Protein AF-F9S5Q7-F1 (afdb_monomer)

Organism: NCBI:txid870968

pLDDT: mean 88.87, std 7.1, range [56.88, 94.44]

Mean predicted aligned error: 5.02 Å

Solvent-accessible surface area (backbone atoms only — not comparable to full-atom values): 3292 Å² total; per-residue (Å²): 134,85,57,74,86,48,68,41,71,53,73,45,67,52,71,39,83,91,73,79,42,72,41,80,76,47,74,49,66,77,37,38,60,88,43,48,63,60,52,47,27,70,76,66,72,53,81,85,84,128

Structure (mmCIF, N/CA/C/O backbone):
data_AF-F9S5Q7-F1
#
_entry.id   AF-F9S5Q7-F1
#
loop_
_atom_site.group_PDB
_atom_site.id
_atom_site.type_symbol
_atom_site.label_atom_id
_atom_site.label_alt_id
_atom_site.label_comp_id
_atom_site.label_asym_id
_atom_site.label_entity_id
_atom_site.label_seq_id
_atom_site.pdbx_PDB_ins_code
_atom_site.Cartn_x
_atom_site.Cartn_y
_atom_site.Cartn_z
_atom_site.occupancy
_atom_site.B_iso_or_equiv
_atom_site.auth_seq_id
_atom_site.auth_comp_id
_atom_site.auth_asym_id
_atom_site.auth_atom_id
_atom_site.pdbx_PDB_model_num
ATOM 1 N N . GLU A 1 1 ? -1.111 13.794 -11.305 1.00 72.81 1 GLU A N 1
ATOM 2 C CA . GLU A 1 1 ? -0.724 12.414 -11.656 1.00 72.81 1 GLU A CA 1
ATOM 3 C C . GLU A 1 1 ? 0.363 11.971 -10.698 1.00 72.81 1 GLU A C 1
ATOM 5 O O . GLU A 1 1 ? 1.010 12.837 -10.116 1.00 72.81 1 GLU A O 1
ATOM 10 N N . LEU A 1 2 ? 0.493 10.666 -10.477 1.00 82.06 2 LEU A N 1
ATOM 11 C CA . LEU A 1 2 ? 1.610 10.100 -9.723 1.00 82.06 2 LEU A CA 1
ATOM 12 C C . LEU A 1 2 ? 2.852 10.079 -10.626 1.00 82.06 2 LEU A C 1
ATOM 14 O O . LEU A 1 2 ? 2.725 9.889 -11.836 1.00 82.06 2 LEU A O 1
ATOM 18 N N . ASP A 1 3 ? 4.024 10.322 -10.050 1.00 86.00 3 ASP A N 1
ATOM 19 C CA . ASP A 1 3 ? 5.295 10.316 -10.769 1.00 86.00 3 ASP A CA 1
ATOM 20 C C . ASP A 1 3 ? 5.813 8.875 -10.883 1.00 86.00 3 ASP A C 1
ATOM 22 O O . ASP A 1 3 ? 5.896 8.140 -9.900 1.00 86.00 3 ASP A O 1
ATOM 26 N N . ALA A 1 4 ? 6.166 8.456 -12.097 1.00 82.44 4 ALA A N 1
ATOM 27 C CA . ALA A 1 4 ? 6.673 7.110 -12.348 1.00 82.44 4 ALA A CA 1
ATOM 28 C C . ALA A 1 4 ? 8.084 6.875 -11.778 1.00 82.44 4 ALA A C 1
ATOM 30 O O . ALA A 1 4 ? 8.506 5.727 -11.654 1.00 82.44 4 ALA A O 1
ATOM 31 N N . SER A 1 5 ? 8.825 7.943 -11.471 1.00 87.62 5 SER A N 1
ATOM 32 C CA . SER A 1 5 ? 10.170 7.876 -10.894 1.00 87.62 5 SER A CA 1
ATOM 33 C C . SER A 1 5 ? 10.184 7.848 -9.365 1.00 87.62 5 SER A C 1
ATOM 35 O O . SER A 1 5 ? 11.196 7.461 -8.774 1.00 87.62 5 SER A O 1
ATOM 37 N N . ASP A 1 6 ? 9.064 8.202 -8.732 1.00 93.56 6 ASP A N 1
ATOM 38 C CA . ASP A 1 6 ? 8.912 8.145 -7.286 1.00 93.56 6 ASP A CA 1
ATOM 39 C C . ASP A 1 6 ? 8.634 6.721 -6.804 1.00 93.56 6 ASP A C 1
ATOM 41 O O . ASP A 1 6 ? 8.160 5.843 -7.530 1.00 93.56 6 ASP A O 1
ATOM 45 N N . THR A 1 7 ? 8.910 6.514 -5.519 1.00 93.44 7 THR A N 1
ATOM 46 C CA . THR A 1 7 ? 8.466 5.321 -4.807 1.00 93.44 7 THR A CA 1
ATOM 47 C C . THR A 1 7 ? 7.453 5.697 -3.744 1.00 93.44 7 THR A C 1
ATOM 49 O O . THR A 1 7 ? 7.550 6.738 -3.091 1.00 93.44 7 THR A O 1
ATOM 52 N N . TYR A 1 8 ? 6.479 4.819 -3.567 1.00 93.69 8 TYR A N 1
ATOM 53 C CA . TYR A 1 8 ? 5.337 5.023 -2.700 1.00 93.69 8 TYR A CA 1
ATOM 54 C C . TYR A 1 8 ? 5.356 4.034 -1.538 1.00 93.69 8 TYR A C 1
ATOM 56 O O . TYR A 1 8 ? 5.995 2.979 -1.581 1.00 93.69 8 TYR A O 1
ATOM 64 N N . THR A 1 9 ? 4.662 4.414 -0.470 1.00 94.31 9 THR A N 1
ATOM 65 C CA . THR A 1 9 ? 4.404 3.557 0.688 1.00 94.31 9 THR A CA 1
ATOM 66 C C . THR A 1 9 ? 2.901 3.442 0.867 1.00 94.31 9 THR A C 1
ATOM 68 O O . THR A 1 9 ? 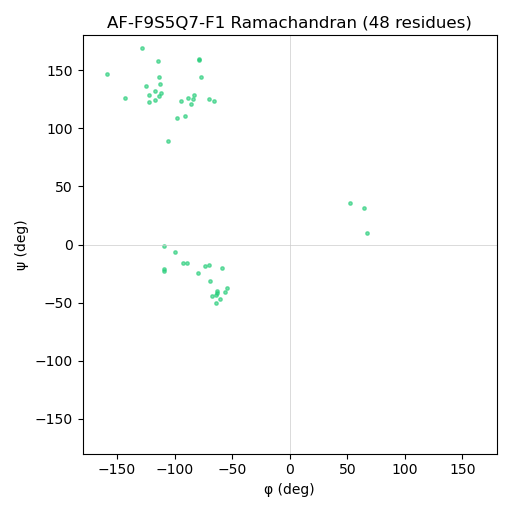2.203 4.457 0.885 1.00 94.31 9 THR A O 1
ATOM 71 N N . MET A 1 10 ? 2.411 2.212 0.976 1.00 94.19 10 MET A N 1
ATOM 72 C CA . MET A 1 10 ? 1.012 1.893 1.206 1.00 94.19 10 MET A CA 1
ATOM 73 C C . MET A 1 10 ? 0.857 1.253 2.582 1.00 94.19 10 MET A C 1
ATOM 75 O O . MET A 1 10 ? 1.536 0.286 2.922 1.00 94.19 10 MET A O 1
ATOM 79 N N . THR A 1 11 ? -0.057 1.805 3.374 1.00 94.44 11 THR A N 1
ATOM 80 C CA . THR A 1 11 ? -0.339 1.346 4.734 1.00 94.44 11 THR A CA 1
ATOM 81 C C . THR A 1 11 ? -1.805 0.963 4.839 1.00 9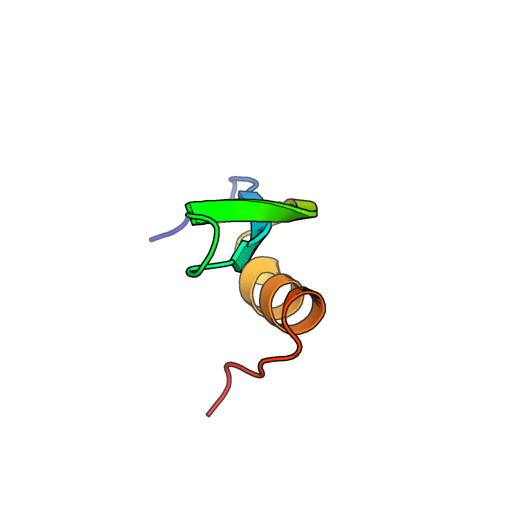4.44 11 THR A C 1
ATOM 83 O O . THR A 1 11 ? -2.691 1.788 4.611 1.00 94.44 11 THR A O 1
ATOM 86 N N . THR A 1 12 ? -2.067 -0.284 5.218 1.00 93.31 12 THR A N 1
ATOM 87 C CA . THR A 1 12 ? -3.419 -0.792 5.434 1.00 93.31 12 THR A CA 1
ATOM 88 C C . THR A 1 12 ? -3.780 -0.665 6.905 1.00 93.31 12 THR A C 1
ATOM 90 O O . THR A 1 12 ? -3.105 -1.202 7.787 1.00 93.31 12 THR A O 1
ATOM 93 N N . LEU A 1 13 ? -4.886 0.029 7.167 1.00 92.38 13 LEU A N 1
ATOM 94 C CA . LEU A 1 13 ? -5.414 0.264 8.504 1.00 92.38 13 LEU A CA 1
ATOM 95 C C . LEU A 1 13 ? -6.728 -0.494 8.689 1.00 92.38 13 LEU A C 1
ATOM 97 O O . LEU A 1 13 ? -7.664 -0.365 7.900 1.00 92.38 13 LEU A O 1
ATOM 101 N N . LYS A 1 14 ? -6.839 -1.230 9.792 1.00 90.12 14 LYS A N 1
ATOM 102 C CA . LYS A 1 14 ? -8.108 -1.764 10.276 1.00 90.12 14 LYS A CA 1
ATOM 103 C C . LYS A 1 14 ? -8.734 -0.764 11.238 1.00 90.12 14 LYS A C 1
ATOM 105 O O . LYS A 1 14 ? -8.248 -0.570 12.351 1.00 90.12 14 LYS A O 1
ATOM 110 N N . VAL A 1 15 ? -9.836 -0.155 10.811 1.00 90.12 15 VAL A N 1
ATOM 111 C CA . VAL A 1 15 ? -10.583 0.817 11.618 1.00 90.12 15 VAL A CA 1
ATOM 112 C C . VAL A 1 15 ? -11.621 0.104 12.479 1.00 90.12 15 VAL A C 1
ATOM 114 O O . VAL A 1 15 ? -12.477 -0.630 11.981 1.00 90.12 15 VAL A O 1
ATOM 117 N N . ASN A 1 16 ? -11.576 0.348 13.785 1.00 89.62 16 ASN A N 1
ATOM 118 C CA . ASN A 1 16 ? -12.608 -0.044 14.729 1.00 89.62 16 ASN A CA 1
ATOM 119 C C . ASN A 1 16 ? -13.417 1.185 15.155 1.00 89.62 16 ASN A C 1
ATOM 121 O O . ASN A 1 16 ? -13.141 1.809 16.178 1.00 89.62 16 ASN A O 1
ATOM 125 N N . ALA A 1 17 ? -14.477 1.485 14.403 1.00 86.75 17 ALA A N 1
ATOM 126 C CA . ALA A 1 17 ? -15.338 2.645 14.648 1.00 86.75 17 ALA A CA 1
ATOM 127 C C . ALA A 1 17 ? -16.001 2.658 16.040 1.00 86.75 17 ALA A C 1
ATOM 129 O O . ALA A 1 17 ? -16.423 3.706 16.512 1.00 86.75 17 ALA A O 1
ATOM 130 N N . ARG A 1 18 ? -16.108 1.505 16.719 1.00 89.81 18 ARG A N 1
ATOM 131 C CA . ARG A 1 18 ? -16.695 1.429 18.0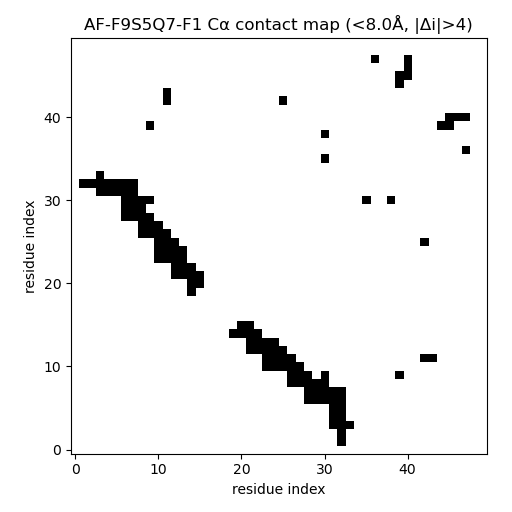69 1.00 89.81 18 ARG A CA 1
ATOM 132 C C . ARG A 1 18 ? -15.729 1.856 19.167 1.00 89.81 18 ARG A C 1
ATOM 134 O O . ARG A 1 18 ? -16.182 2.197 20.253 1.00 89.81 18 ARG A O 1
ATOM 141 N N . ARG A 1 19 ? -14.424 1.754 18.910 1.00 88.06 19 ARG A N 1
ATOM 142 C CA . ARG A 1 19 ? -13.363 2.109 19.861 1.00 88.06 19 ARG A CA 1
ATOM 143 C C . ARG A 1 19 ? -12.608 3.374 19.467 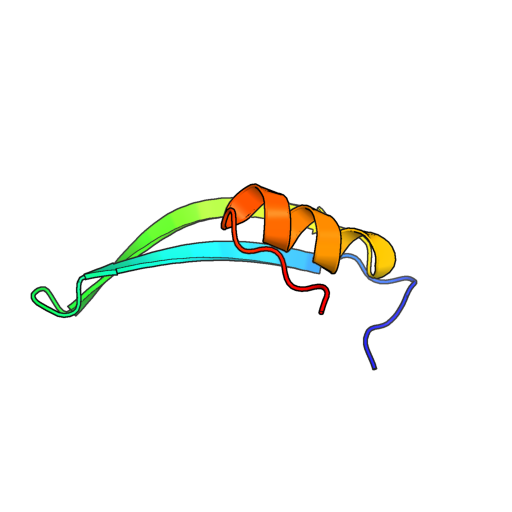1.00 88.06 19 ARG A C 1
ATOM 145 O O . ARG A 1 19 ? -11.736 3.779 20.217 1.00 8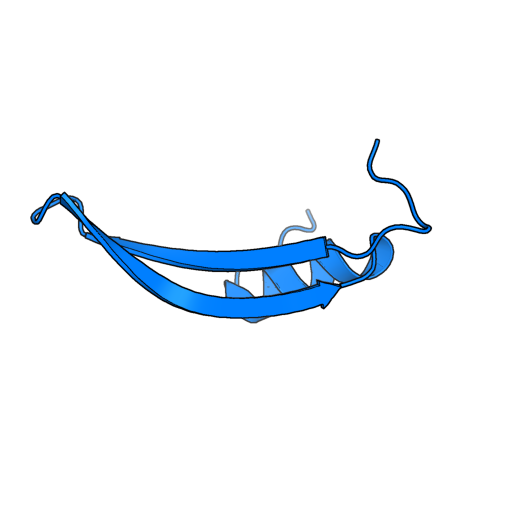8.06 19 ARG A O 1
ATOM 152 N N . ASP A 1 20 ? -12.962 3.973 18.329 1.00 86.81 20 ASP A N 1
ATOM 153 C CA . ASP A 1 20 ? -12.234 5.094 17.725 1.00 86.81 20 ASP A CA 1
ATOM 154 C C . ASP A 1 20 ? -10.732 4.794 17.557 1.00 86.81 20 ASP A C 1
ATOM 156 O O . ASP A 1 20 ? -9.858 5.637 17.724 1.00 86.81 20 ASP A O 1
ATOM 160 N N . GLU A 1 21 ? -10.431 3.530 17.253 1.00 91.44 21 GLU A N 1
ATOM 161 C CA . GLU A 1 21 ? -9.072 3.018 17.103 1.00 91.44 21 GLU A CA 1
ATOM 162 C C . GLU A 1 21 ? -8.834 2.645 15.641 1.00 91.44 21 GLU A C 1
ATOM 164 O O . GLU A 1 21 ? -9.679 2.016 14.995 1.00 91.44 21 GLU A O 1
ATOM 169 N N . SER A 1 22 ? -7.652 2.979 15.130 1.00 90.25 22 SER A N 1
ATOM 170 C CA . SER A 1 22 ? -7.132 2.424 13.883 1.00 90.25 22 SER A CA 1
ATOM 171 C C . SER A 1 22 ? -5.864 1.643 14.193 1.00 90.25 22 SER A C 1
ATOM 173 O O . SER A 1 22 ? -5.013 2.095 14.957 1.00 90.25 22 SER A O 1
ATOM 175 N N . ILE A 1 23 ? -5.780 0.430 13.656 1.00 92.38 23 ILE A N 1
ATOM 176 C CA . ILE A 1 23 ? -4.634 -0.455 13.846 1.00 92.38 23 ILE A CA 1
ATOM 177 C C . ILE A 1 23 ? -4.017 -0.686 12.478 1.00 92.38 23 ILE A C 1
ATOM 179 O O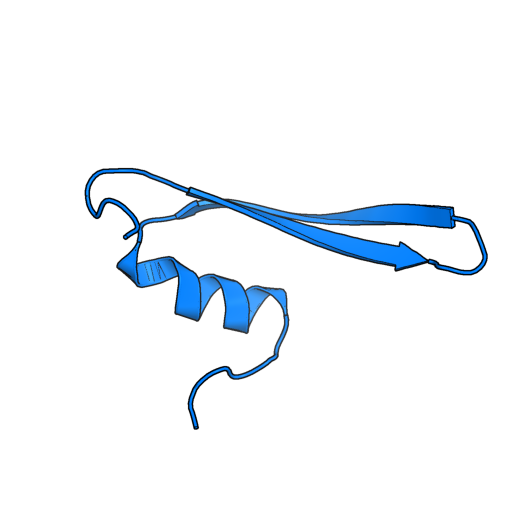 . ILE A 1 23 ? -4.704 -1.140 11.564 1.00 92.38 23 ILE A O 1
ATOM 183 N N . GLU A 1 24 ? -2.732 -0.388 12.342 1.00 92.44 24 GLU A N 1
ATOM 184 C CA . GLU A 1 24 ? -1.966 -0.782 11.167 1.00 92.44 24 GLU A CA 1
ATOM 185 C C . GLU A 1 24 ? -1.846 -2.302 11.116 1.00 92.44 24 GLU A C 1
ATOM 187 O O . GLU A 1 24 ? -1.411 -2.937 12.076 1.00 92.44 24 GLU A O 1
ATOM 192 N N . ILE A 1 25 ? -2.292 -2.885 10.006 1.00 92.56 25 ILE A N 1
ATOM 193 C CA . ILE A 1 25 ? -2.273 -4.335 9.798 1.00 92.56 25 ILE A CA 1
ATOM 194 C C . ILE A 1 25 ? -1.234 -4.761 8.762 1.00 92.56 25 ILE A C 1
ATOM 196 O O . ILE A 1 25 ? -0.795 -5.906 8.803 1.00 92.56 25 ILE A O 1
ATOM 200 N N . GLN A 1 26 ? -0.830 -3.860 7.862 1.00 92.62 26 GLN A N 1
ATOM 201 C CA . GLN A 1 26 ? 0.196 -4.116 6.852 1.00 92.62 26 GLN A CA 1
ATOM 202 C C . GLN A 1 26 ? 0.787 -2.794 6.354 1.00 92.62 26 GLN A C 1
ATOM 204 O O . GLN A 1 26 ? 0.077 -1.792 6.258 1.00 92.62 26 GLN A O 1
ATOM 209 N N . CYS A 1 27 ? 2.072 -2.808 6.008 1.00 94.25 27 CYS A N 1
ATOM 210 C CA . CYS A 1 27 ? 2.775 -1.676 5.422 1.00 94.25 27 CYS A CA 1
ATOM 211 C C . CYS A 1 27 ? 3.769 -2.184 4.379 1.00 94.25 27 CYS A C 1
ATOM 213 O O . CYS A 1 27 ? 4.604 -3.038 4.679 1.00 94.25 27 CYS A O 1
ATOM 215 N N . GLU A 1 28 ? 3.669 -1.655 3.166 1.00 94.00 28 GLU A N 1
ATOM 216 C CA . GLU A 1 28 ? 4.582 -1.935 2.064 1.00 94.00 28 GLU A CA 1
ATOM 217 C C . GLU A 1 28 ? 5.155 -0.629 1.529 1.00 94.00 28 GLU A C 1
ATOM 219 O O . GLU A 1 28 ? 4.449 0.364 1.377 1.00 94.00 28 GLU A O 1
ATOM 224 N N . SER A 1 29 ? 6.457 -0.617 1.270 1.00 94.31 29 SER A N 1
ATOM 225 C CA . SER A 1 29 ? 7.195 0.559 0.804 1.00 94.31 29 SER A CA 1
ATOM 226 C C . SER A 1 29 ? 7.996 0.216 -0.442 1.00 94.31 29 SER A C 1
ATOM 228 O O . SER A 1 29 ? 8.134 -0.956 -0.785 1.00 94.31 29 SER A O 1
ATOM 230 N N . LEU A 1 30 ? 8.540 1.245 -1.096 1.00 93.50 30 LEU A N 1
ATOM 231 C CA . LEU A 1 30 ? 9.283 1.114 -2.352 1.00 93.50 30 LEU A CA 1
ATOM 232 C C . LEU A 1 30 ? 8.412 0.609 -3.516 1.00 93.50 30 LEU A C 1
ATOM 234 O O . LEU A 1 30 ? 8.905 -0.059 -4.419 1.00 93.50 30 LEU A O 1
ATOM 238 N N . ILE A 1 31 ? 7.122 0.950 -3.491 1.00 94.25 31 ILE A N 1
ATOM 239 C CA . ILE A 1 31 ? 6.154 0.568 -4.522 1.00 94.25 31 ILE A CA 1
ATOM 240 C C . I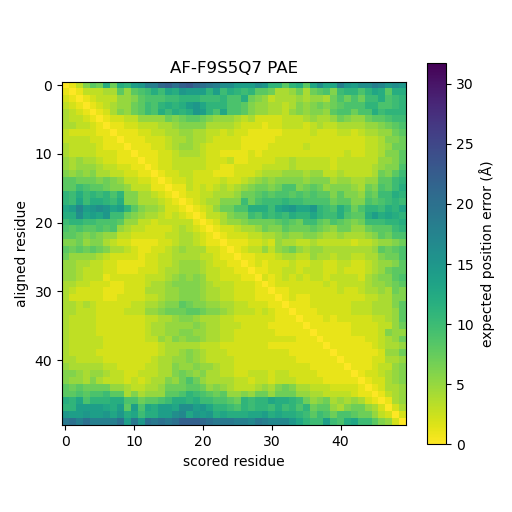LE A 1 31 ? 6.250 1.574 -5.667 1.00 94.25 31 ILE A C 1
ATOM 242 O O . ILE A 1 31 ? 6.112 2.778 -5.441 1.00 94.25 31 ILE A O 1
ATOM 246 N N . TYR A 1 32 ? 6.467 1.105 -6.890 1.00 93.25 32 TYR A N 1
ATOM 247 C CA . TYR A 1 32 ? 6.425 1.974 -8.066 1.00 93.25 32 TYR A CA 1
ATOM 248 C C . TYR A 1 32 ? 4.988 2.271 -8.502 1.00 93.25 32 TYR A C 1
ATOM 250 O O . TYR A 1 32 ? 4.052 1.542 -8.172 1.00 93.25 32 TYR A O 1
ATOM 258 N N . CYS A 1 33 ? 4.796 3.357 -9.255 1.00 91.38 33 CYS A N 1
ATOM 259 C CA . CYS A 1 33 ? 3.466 3.804 -9.678 1.00 91.38 33 CYS A CA 1
ATOM 260 C C . CYS A 1 33 ? 2.655 2.709 -10.405 1.00 91.38 33 CYS A C 1
ATOM 262 O O . CYS A 1 33 ? 1.443 2.620 -10.222 1.00 91.38 33 CYS A O 1
ATOM 264 N N . ASP A 1 34 ? 3.308 1.878 -11.216 1.00 90.81 34 ASP A N 1
ATOM 265 C CA . ASP A 1 34 ? 2.701 0.768 -11.962 1.00 90.81 34 ASP A CA 1
ATOM 266 C C . ASP A 1 34 ? 2.333 -0.438 -11.080 1.00 90.81 34 ASP A C 1
ATOM 268 O O . ASP A 1 34 ? 1.513 -1.266 -11.472 1.00 90.81 34 ASP A O 1
ATOM 272 N N . GLN A 1 35 ? 2.905 -0.526 -9.879 1.00 91.81 35 GLN A N 1
ATOM 273 C CA . GLN A 1 35 ? 2.677 -1.609 -8.921 1.00 91.81 35 GLN A CA 1
ATOM 274 C C . GLN A 1 35 ? 1.562 -1.301 -7.918 1.00 91.81 35 GLN A C 1
ATOM 276 O O . GLN A 1 35 ? 1.047 -2.221 -7.292 1.00 91.81 35 GLN A O 1
ATOM 281 N N . LEU A 1 36 ? 1.148 -0.037 -7.788 1.00 90.81 36 LEU A N 1
ATOM 282 C CA . LEU A 1 36 ? 0.163 0.393 -6.790 1.00 90.81 36 LEU A CA 1
ATOM 283 C C . LEU A 1 36 ? -1.164 -0.365 -6.870 1.00 90.81 36 LEU A C 1
ATOM 285 O O . LEU A 1 36 ? -1.722 -0.711 -5.833 1.00 90.81 36 LEU A O 1
ATOM 289 N N . GLU A 1 37 ? -1.664 -0.622 -8.080 1.00 91.56 37 GLU A N 1
ATOM 290 C CA . GLU A 1 37 ? -2.911 -1.368 -8.285 1.00 91.56 37 GLU A CA 1
ATOM 291 C C . GLU A 1 37 ? -2.762 -2.808 -7.777 1.00 91.56 37 GLU A C 1
ATOM 293 O O . GLU A 1 37 ? -3.552 -3.261 -6.955 1.00 91.56 37 GLU A O 1
ATOM 298 N N . ALA A 1 38 ? -1.697 -3.500 -8.189 1.00 91.94 38 ALA A N 1
ATOM 299 C CA . ALA A 1 38 ? -1.443 -4.878 -7.780 1.00 91.94 38 ALA A CA 1
ATOM 300 C C . ALA A 1 38 ? -1.204 -5.003 -6.266 1.00 91.94 38 ALA A C 1
ATOM 302 O O . ALA A 1 38 ? -1.769 -5.892 -5.633 1.00 91.94 38 ALA A O 1
ATOM 303 N N . THR A 1 39 ? -0.419 -4.096 -5.675 1.00 92.19 39 THR A N 1
ATOM 304 C CA . THR A 1 39 ? -0.189 -4.060 -4.224 1.00 92.19 39 THR A CA 1
ATOM 305 C C . THR A 1 39 ? -1.488 -3.790 -3.466 1.00 92.19 39 THR A C 1
ATOM 307 O O . THR A 1 39 ? -1.768 -4.457 -2.476 1.00 92.19 39 THR A O 1
ATOM 310 N N . PHE A 1 40 ? -2.333 -2.873 -3.945 1.00 91.12 40 PHE A N 1
ATOM 311 C CA . PHE A 1 40 ? -3.636 -2.624 -3.329 1.00 91.12 40 PHE A CA 1
ATOM 312 C C . PHE A 1 40 ? -4.532 -3.872 -3.343 1.00 91.12 40 PHE A C 1
ATOM 314 O O . PHE A 1 40 ? -5.141 -4.207 -2.322 1.00 91.12 40 PHE A O 1
ATOM 321 N N . GLU A 1 41 ? -4.621 -4.559 -4.484 1.00 93.19 41 GLU A N 1
ATOM 322 C CA . GLU A 1 41 ? -5.434 -5.771 -4.624 1.00 93.19 41 GLU A CA 1
ATOM 323 C C . GLU A 1 41 ? -4.931 -6.896 -3.711 1.00 93.19 41 GLU A C 1
ATOM 325 O O . GLU A 1 41 ? -5.746 -7.560 -3.072 1.00 93.19 41 GLU A O 1
ATOM 330 N N . ASP A 1 42 ? -3.613 -7.066 -3.577 1.00 90.31 42 ASP A N 1
ATOM 331 C CA . ASP A 1 42 ? -3.012 -8.067 -2.686 1.00 90.31 42 ASP A CA 1
ATOM 332 C C . ASP A 1 42 ? -3.250 -7.738 -1.199 1.00 90.31 42 ASP A C 1
ATOM 334 O O . ASP A 1 42 ? -3.679 -8.594 -0.423 1.00 90.31 42 ASP A O 1
ATOM 338 N N . MET A 1 43 ? -3.076 -6.471 -0.802 1.00 89.75 43 MET A N 1
ATO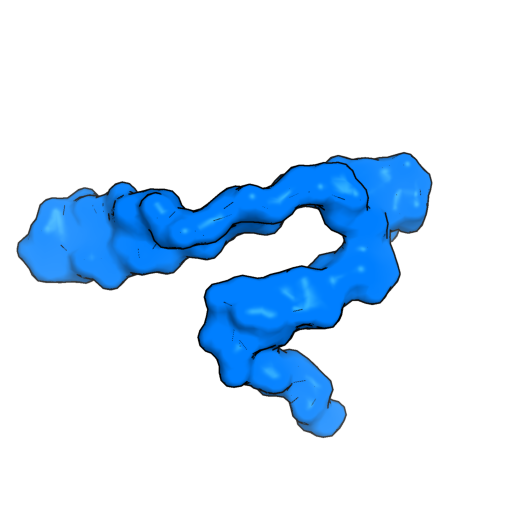M 339 C CA . MET A 1 43 ? -3.262 -6.024 0.587 1.00 89.75 43 MET A CA 1
ATOM 340 C C . MET A 1 43 ? -4.728 -6.054 1.046 1.00 89.75 43 MET A C 1
ATOM 342 O O . MET A 1 43 ? -5.007 -6.220 2.237 1.00 89.75 43 MET A O 1
ATOM 346 N N . THR A 1 44 ? -5.681 -5.827 0.136 1.00 87.44 44 THR A N 1
ATOM 347 C CA . THR A 1 44 ? -7.105 -5.666 0.490 1.00 87.44 44 THR A CA 1
ATOM 348 C C . THR A 1 44 ? -7.989 -6.830 0.054 1.00 87.44 44 THR A C 1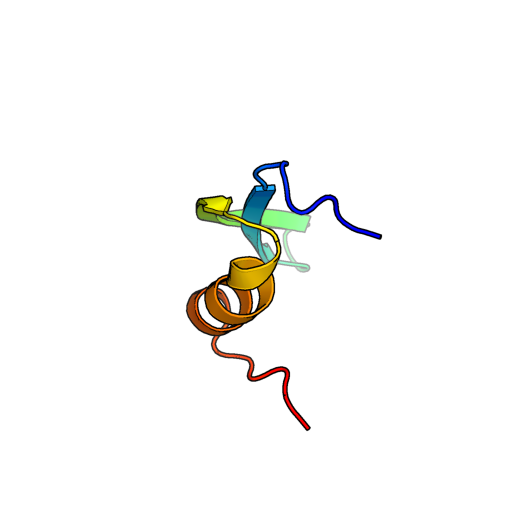
ATOM 350 O O . THR A 1 44 ? -9.085 -6.994 0.596 1.00 87.44 44 THR A O 1
ATOM 353 N N . GLY A 1 45 ? -7.552 -7.631 -0.921 1.00 86.75 45 GLY A N 1
ATOM 354 C CA . GLY A 1 45 ? -8.376 -8.636 -1.595 1.00 86.75 45 GLY A CA 1
ATOM 355 C C . GLY A 1 45 ? -9.509 -8.042 -2.442 1.00 86.75 45 GLY A C 1
ATOM 356 O O . GLY A 1 45 ? -10.406 -8.775 -2.864 1.00 86.75 45 GLY A O 1
ATOM 357 N N . VAL A 1 46 ? -9.519 -6.722 -2.658 1.00 85.69 46 VAL A N 1
ATOM 358 C CA . VAL A 1 46 ? -10.541 -6.021 -3.440 1.00 85.69 46 VAL A CA 1
ATOM 359 C C . VAL A 1 46 ? -10.018 -5.806 -4.850 1.00 85.69 46 VAL A C 1
ATOM 361 O O . VAL A 1 46 ? -9.154 -4.965 -5.058 1.00 85.69 46 VAL A O 1
ATOM 364 N N . TYR A 1 47 ? -10.581 -6.525 -5.821 1.00 80.94 47 TYR A N 1
ATOM 365 C CA . TYR A 1 47 ? -10.276 -6.315 -7.236 1.00 80.94 47 TYR A CA 1
ATOM 366 C C . TYR A 1 47 ? -10.856 -4.986 -7.720 1.00 80.94 47 TYR A C 1
ATOM 368 O O . TYR A 1 47 ? -12.054 -4.731 -7.583 1.00 80.94 47 TYR A O 1
ATOM 376 N N . THR A 1 48 ? -10.000 -4.141 -8.284 1.00 74.62 48 THR A N 1
ATOM 377 C CA . THR A 1 48 ? -10.344 -2.769 -8.688 1.00 74.62 48 THR A CA 1
ATOM 378 C C . THR A 1 48 ? -10.632 -2.618 -10.178 1.00 74.62 48 THR A C 1
ATOM 380 O O . THR A 1 48 ? -11.113 -1.568 -10.606 1.00 74.62 48 THR A O 1
ATOM 383 N N . ARG A 1 49 ? -10.427 -3.680 -10.964 1.00 69.75 49 ARG A N 1
ATOM 384 C CA . ARG A 1 49 ? -10.738 -3.720 -12.398 1.00 69.75 49 ARG A CA 1
ATOM 385 C C . ARG A 1 49 ? -12.200 -4.102 -12.655 1.00 69.75 49 ARG A C 1
ATOM 387 O O . ARG A 1 49 ? -12.622 -5.197 -12.286 1.00 69.75 49 ARG A O 1
ATOM 394 N N . PHE A 1 50 ? -12.933 -3.216 -13.334 1.00 56.88 50 PHE A N 1
ATOM 395 C CA . PHE A 1 50 ? -14.269 -3.445 -13.902 1.00 56.88 50 PHE A CA 1
ATOM 396 C C . PHE A 1 50 ? -14.245 -3.283 -15.421 1.00 56.88 50 PHE A C 1
ATOM 398 O O . PHE A 1 50 ? -13.530 -2.373 -15.901 1.00 56.88 50 PHE A O 1
#

Secondary structure (DSSP, 8-state):
---TTS-EEEEEEEEETTTTEEEEEEEEEEE-TTTHHHHHHHHH------

Sequence (50 aa):
ELDASDTYTMTTLKVNARRDESIEIQCESLIYCDQLEATFEDMTGVYTRF

Nearest PDB structures (foldseek):
  1zka-assembly1_A-2  TM=5.184E-01  e=2.259E+00  Mus musculus
  1zk9-assembly1_A-2  TM=5.293E-01  e=2.925E+00  Mus musculus
  9cai-assembly1_AV  TM=3.778E-01  e=4.595E+00  Caenorhabditis elegans
  6yc7-assembly1_D  TM=3.967E-01  e=8.762E+00  Corynebacterium glutamicum

Radius of gyration: 12.94 Å; Cα contacts (8 Å, |Δi|>4): 64; chains: 1; bounding box: 27×21×34 Å

Foldseek 3Di:
DDDQPDKDKDWDWDADPVVRDIDTPDIDIRAGPVCVQVVCCVVPVDRPDD